Protein AF-A0A6S7IWU6-F1 (afdb_monomer)

Organism: Paramuricea clavata (NCBI:txid317549)

pLDDT: mean 78.9, std 14.47, range [41.19, 97.0]

Nearest PDB structures (foldseek):
  1g5c-assembly2_D  TM=7.537E-01  e=1.509E+00  Methanothermobacter thermautotrophicus
  7pub-assembly1_DA  TM=6.728E-01  e=6.491E+00  Trypanosoma brucei brucei

Solvent-accessible surface area (backbone atoms only — not comparable to full-atom values): 4217 Å² total; per-residue (Å²): 133,82,80,80,74,80,77,73,74,79,76,71,54,62,68,61,54,57,73,71,46,65,65,66,65,50,52,52,52,42,46,73,74,64,52,51,73,67,60,51,50,50,49,52,59,65,69,47,87,78,69,92,64,53,72,57,97,88,44,68,52,78,132

Sequence (63 aa):
MDNGKLTGEPFLDIRKAFDSIDHVILLEKLAFYGVSQLELAWFKSYLSNRQQQYQVNGCLSNK

Structure (mmCIF, N/CA/C/O backbone):
data_AF-A0A6S7IWU6-F1
#
_entry.id   AF-A0A6S7IWU6-F1
#
loop_
_atom_site.group_PDB
_atom_site.id
_atom_site.type_symbol
_atom_site.label_atom_id
_atom_site.label_alt_id
_atom_site.label_comp_id
_atom_site.label_asym_id
_atom_site.label_entity_id
_atom_site.label_seq_id
_atom_site.pdbx_PDB_ins_code
_atom_site.Cartn_x
_atom_site.Cartn_y
_atom_site.Car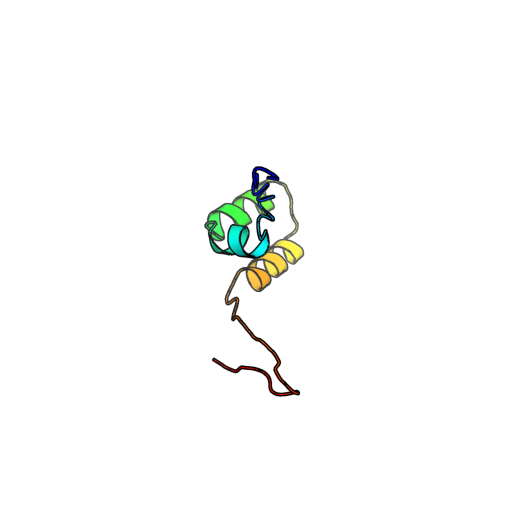tn_z
_atom_site.occupancy
_atom_site.B_iso_or_equiv
_atom_site.auth_seq_id
_atom_site.auth_comp_id
_atom_site.auth_asym_id
_atom_site.auth_atom_id
_atom_site.pdbx_PDB_model_num
ATOM 1 N N . MET A 1 1 ? 11.142 -34.340 -32.537 1.00 41.19 1 MET A N 1
ATOM 2 C CA . MET A 1 1 ? 12.015 -33.432 -31.767 1.00 41.19 1 MET A CA 1
ATOM 3 C C . MET A 1 1 ? 11.212 -32.169 -31.576 1.00 41.19 1 MET A C 1
ATOM 5 O O . MET A 1 1 ? 11.123 -31.364 -32.495 1.00 41.19 1 MET A O 1
ATOM 9 N N . ASP A 1 2 ? 10.531 -32.074 -30.441 1.00 47.81 2 ASP A N 1
ATOM 10 C CA . ASP A 1 2 ? 9.681 -30.931 -30.134 1.00 47.81 2 ASP A CA 1
ATOM 11 C C . ASP A 1 2 ? 10.591 -29.832 -29.594 1.00 47.81 2 ASP A C 1
ATOM 13 O O . ASP A 1 2 ? 11.196 -29.965 -28.530 1.00 47.81 2 ASP A O 1
ATOM 17 N N . ASN A 1 3 ? 10.774 -28.786 -30.397 1.00 53.88 3 ASN A N 1
ATOM 18 C CA . ASN A 1 3 ? 11.631 -27.644 -30.092 1.00 53.88 3 ASN A CA 1
ATOM 19 C C . ASN A 1 3 ? 11.050 -26.862 -28.911 1.00 53.88 3 ASN A C 1
ATOM 21 O O . ASN A 1 3 ? 10.305 -25.906 -29.123 1.00 53.88 3 ASN A O 1
ATOM 25 N N . GLY A 1 4 ? 11.395 -27.290 -27.692 1.00 57.56 4 GLY A N 1
ATOM 26 C CA . GLY A 1 4 ? 10.968 -26.758 -26.399 1.00 57.56 4 GLY A CA 1
ATOM 27 C C . GLY A 1 4 ? 11.040 -25.237 -26.278 1.00 57.56 4 GLY A C 1
ATOM 28 O O . GLY A 1 4 ? 11.944 -24.685 -25.654 1.00 57.56 4 GLY A O 1
ATOM 29 N N . LYS A 1 5 ? 10.037 -24.548 -26.826 1.00 59.22 5 LYS A N 1
ATOM 30 C CA . LYS A 1 5 ? 9.704 -23.177 -26.469 1.00 59.22 5 LYS A CA 1
ATOM 31 C C . LYS A 1 5 ? 9.129 -23.227 -25.064 1.00 59.22 5 LYS A C 1
ATOM 33 O O . LYS A 1 5 ? 7.956 -23.529 -24.868 1.00 59.22 5 LYS A O 1
ATOM 38 N N . LEU A 1 6 ? 9.987 -22.948 -24.090 1.00 58.97 6 LEU A N 1
ATOM 39 C CA . LEU A 1 6 ? 9.577 -22.551 -22.753 1.00 58.97 6 LEU A CA 1
ATOM 40 C C . LEU A 1 6 ? 8.795 -21.242 -22.889 1.00 58.97 6 LEU A C 1
ATOM 42 O O . LEU A 1 6 ? 9.364 -20.153 -22.851 1.00 58.97 6 LEU A O 1
ATOM 46 N N . THR A 1 7 ? 7.486 -21.342 -23.097 1.00 61.62 7 THR A N 1
ATOM 47 C CA . THR A 1 7 ? 6.571 -20.224 -22.882 1.00 61.62 7 THR A CA 1
ATOM 48 C C . THR A 1 7 ? 6.493 -20.015 -21.376 1.00 61.62 7 THR A C 1
ATOM 50 O O . THR A 1 7 ? 5.630 -20.565 -20.700 1.00 61.62 7 THR A O 1
ATOM 53 N N . GLY A 1 8 ? 7.466 -19.295 -20.822 1.00 61.97 8 GLY A N 1
ATOM 54 C CA . GLY A 1 8 ? 7.368 -18.814 -19.455 1.00 61.97 8 GLY A CA 1
ATOM 55 C C . GLY A 1 8 ? 6.307 -17.726 -19.429 1.00 61.97 8 GLY A C 1
ATOM 56 O O . GLY A 1 8 ? 6.600 -16.588 -19.779 1.00 61.97 8 GLY A O 1
ATOM 57 N N . GLU A 1 9 ? 5.073 -18.069 -19.066 1.00 61.41 9 GLU A N 1
ATOM 58 C CA . GLU A 1 9 ? 4.117 -17.057 -18.625 1.00 61.41 9 GLU A CA 1
ATOM 59 C C . GLU A 1 9 ? 4.717 -16.389 -17.384 1.00 61.41 9 GLU A C 1
ATOM 61 O O . GLU A 1 9 ? 4.985 -17.081 -16.393 1.00 61.41 9 GLU A O 1
ATOM 66 N N . PRO A 1 10 ? 4.972 -15.069 -17.397 1.00 62.97 10 PRO A N 1
ATOM 67 C CA . PRO A 1 10 ? 5.318 -14.379 -16.178 1.00 62.97 10 PRO A CA 1
ATOM 68 C C . PRO A 1 10 ? 4.043 -14.337 -15.341 1.00 62.97 10 PRO A C 1
ATOM 70 O O . PRO A 1 10 ? 3.248 -13.404 -15.434 1.00 62.97 10 PRO A O 1
ATOM 73 N N . PHE A 1 11 ? 3.842 -15.354 -14.504 1.00 61.56 11 PHE A N 1
ATOM 74 C CA . PHE A 1 11 ? 3.016 -15.216 -13.317 1.00 61.56 11 PHE A CA 1
ATOM 75 C C . PHE A 1 11 ? 3.724 -14.181 -12.452 1.00 61.56 11 PHE A C 1
ATOM 77 O O . PHE A 1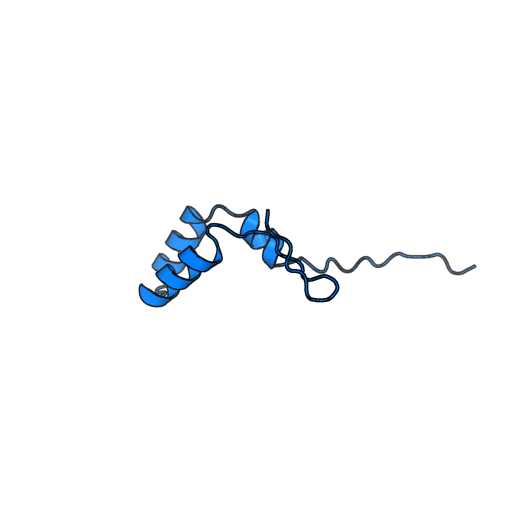 11 ? 4.575 -14.509 -11.624 1.00 61.56 11 PHE A O 1
ATOM 84 N N . LEU A 1 12 ? 3.453 -12.905 -12.734 1.00 59.34 12 LEU A N 1
ATOM 85 C CA . LEU A 1 12 ? 3.901 -11.804 -11.911 1.00 59.34 12 LEU A CA 1
ATOM 86 C C . LEU A 1 12 ? 3.342 -12.107 -10.530 1.00 59.34 12 LEU A C 1
ATOM 88 O O . LEU A 1 12 ? 2.130 -12.067 -10.325 1.00 59.34 12 LEU A O 1
ATOM 92 N N . ASP A 1 13 ? 4.213 -12.489 -9.599 1.00 70.94 13 ASP A N 1
ATOM 93 C CA . ASP A 1 13 ? 3.808 -12.642 -8.214 1.00 70.94 13 ASP A CA 1
ATOM 94 C C . ASP A 1 13 ? 3.503 -11.231 -7.723 1.00 70.94 13 ASP A C 1
ATOM 96 O O . ASP A 1 13 ? 4.388 -10.485 -7.303 1.00 70.94 13 ASP A O 1
ATOM 100 N N . ILE A 1 14 ? 2.238 -10.839 -7.868 1.00 66.50 14 ILE A N 1
ATOM 101 C CA . ILE A 1 14 ? 1.723 -9.515 -7.535 1.00 66.50 14 ILE A CA 1
ATOM 102 C C . ILE A 1 14 ? 2.132 -9.160 -6.100 1.00 66.50 14 ILE A C 1
ATOM 104 O O . ILE A 1 14 ? 2.442 -8.010 -5.805 1.00 66.50 14 ILE A O 1
ATOM 108 N N . ARG A 1 15 ? 2.244 -10.162 -5.216 1.00 71.06 15 ARG A N 1
ATOM 109 C CA . ARG A 1 15 ? 2.740 -9.973 -3.852 1.00 71.06 15 ARG A CA 1
ATOM 110 C C . ARG A 1 15 ? 4.177 -9.451 -3.841 1.00 71.06 15 ARG A C 1
ATOM 112 O O . ARG A 1 15 ? 4.399 -8.445 -3.180 1.00 71.06 15 ARG A O 1
ATOM 119 N N . LYS A 1 16 ? 5.097 -10.063 -4.595 1.00 71.56 16 LYS A N 1
ATOM 120 C CA . LYS A 1 16 ? 6.495 -9.607 -4.710 1.00 71.56 16 LYS A CA 1
ATOM 121 C C . LYS A 1 16 ? 6.620 -8.255 -5.408 1.00 71.56 16 LYS A C 1
ATOM 123 O O .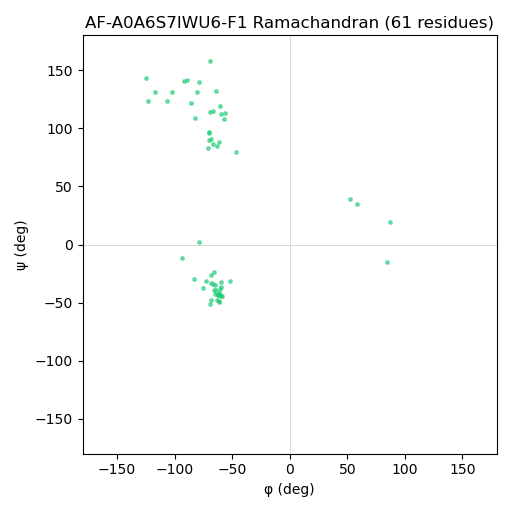 LYS A 1 16 ? 7.504 -7.473 -5.068 1.00 71.56 16 LYS A O 1
ATOM 128 N N . ALA A 1 17 ? 5.747 -7.975 -6.377 1.00 78.31 17 ALA A N 1
ATOM 129 C CA . ALA A 1 17 ? 5.715 -6.674 -7.039 1.00 78.31 17 ALA A CA 1
ATOM 130 C C . ALA A 1 17 ? 5.379 -5.561 -6.035 1.00 78.31 17 ALA A C 1
ATOM 132 O O . ALA A 1 17 ? 6.064 -4.544 -6.004 1.00 78.31 17 ALA A O 1
ATOM 133 N N . PHE A 1 18 ? 4.395 -5.784 -5.158 1.00 76.44 18 PHE A N 1
ATOM 134 C CA . PHE A 1 18 ? 4.052 -4.827 -4.106 1.00 76.44 18 PHE A CA 1
ATOM 135 C C . PHE A 1 18 ? 5.126 -4.691 -3.026 1.00 76.44 18 PHE A C 1
ATOM 137 O O . PHE A 1 18 ? 5.314 -3.578 -2.551 1.00 76.44 18 PHE A O 1
ATOM 144 N N . ASP A 1 19 ? 5.865 -5.757 -2.698 1.00 78.19 19 ASP A N 1
ATOM 145 C CA . ASP A 1 19 ? 7.008 -5.689 -1.768 1.00 78.19 19 ASP A CA 1
ATOM 146 C C . ASP A 1 19 ? 8.171 -4.839 -2.317 1.00 78.19 19 ASP A C 1
ATOM 148 O O . ASP A 1 19 ? 8.991 -4.338 -1.555 1.00 78.19 19 ASP A O 1
ATOM 152 N N . SER A 1 20 ? 8.259 -4.688 -3.644 1.00 78.62 20 SER A N 1
ATOM 153 C CA . SER A 1 20 ? 9.354 -3.973 -4.318 1.00 78.62 20 SER A CA 1
ATOM 154 C C . SER A 1 20 ? 9.052 -2.494 -4.585 1.00 78.62 20 SER A C 1
ATOM 156 O O . SER A 1 20 ? 9.942 -1.751 -4.995 1.00 78.62 20 SER A O 1
ATOM 158 N N . ILE A 1 21 ? 7.800 -2.066 -4.414 1.00 85.00 21 ILE A N 1
ATOM 159 C CA . ILE A 1 21 ? 7.365 -0.687 -4.660 1.00 85.00 21 ILE A CA 1
ATOM 160 C C . ILE A 1 21 ? 7.475 0.108 -3.361 1.00 85.00 21 ILE A C 1
ATOM 162 O O . ILE A 1 21 ? 7.099 -0.381 -2.298 1.00 85.00 21 ILE A O 1
ATOM 166 N N . ASP A 1 22 ? 7.921 1.362 -3.456 1.00 88.19 22 ASP A N 1
ATOM 167 C CA . ASP A 1 22 ? 7.904 2.291 -2.326 1.00 88.19 22 ASP A CA 1
ATOM 168 C C . ASP A 1 22 ? 6.478 2.434 -1.762 1.00 88.19 22 ASP A C 1
ATOM 170 O O . ASP A 1 22 ? 5.558 2.943 -2.416 1.00 88.19 22 ASP A O 1
ATOM 174 N N . HIS A 1 23 ? 6.290 1.948 -0.535 1.00 90.06 23 HIS A N 1
ATOM 175 C CA . HIS A 1 23 ? 4.984 1.908 0.109 1.00 90.06 23 HIS A CA 1
ATOM 176 C C . HIS A 1 23 ? 4.447 3.301 0.459 1.00 90.06 23 HIS A C 1
ATOM 178 O O . HIS A 1 23 ? 3.231 3.467 0.530 1.00 90.06 23 HIS A O 1
ATOM 184 N N . VAL A 1 24 ? 5.313 4.300 0.663 1.00 90.69 24 VAL A N 1
ATOM 185 C CA . VAL A 1 24 ? 4.890 5.677 0.957 1.00 90.69 24 VAL A CA 1
ATOM 186 C C . VAL A 1 24 ? 4.253 6.275 -0.289 1.00 90.69 24 VAL A C 1
ATOM 188 O O . VAL A 1 24 ? 3.098 6.694 -0.244 1.00 90.69 24 VAL A O 1
ATOM 191 N N . ILE A 1 25 ? 4.949 6.192 -1.426 1.00 93.88 25 ILE A N 1
ATOM 192 C CA . ILE A 1 25 ? 4.449 6.695 -2.714 1.00 93.88 25 ILE A CA 1
ATOM 193 C C . ILE A 1 25 ? 3.150 5.979 -3.116 1.00 93.88 25 ILE A C 1
ATOM 195 O O . ILE A 1 25 ? 2.228 6.596 -3.655 1.00 93.88 25 ILE A O 1
ATOM 199 N N . LEU A 1 26 ? 3.049 4.671 -2.860 1.00 92.38 26 LEU A N 1
ATOM 200 C CA . LEU A 1 26 ? 1.834 3.903 -3.132 1.00 92.38 26 LEU A CA 1
ATOM 201 C C . LEU A 1 26 ? 0.644 4.389 -2.289 1.00 92.38 26 LEU A C 1
ATOM 203 O O . LEU A 1 26 ? -0.434 4.617 -2.838 1.00 92.38 26 LEU A O 1
ATOM 207 N N . LEU A 1 27 ? 0.829 4.567 -0.978 1.00 93.31 27 LEU A N 1
ATOM 208 C CA . LEU A 1 27 ? -0.230 5.030 -0.076 1.00 93.31 27 LEU A CA 1
ATOM 209 C C . LEU A 1 27 ? -0.664 6.469 -0.388 1.00 93.31 27 LEU A C 1
ATOM 211 O O . LEU A 1 27 ? -1.860 6.752 -0.373 1.00 93.31 27 LEU A O 1
ATOM 215 N N . GLU A 1 28 ? 0.273 7.354 -0.734 1.00 95.19 28 GLU A N 1
ATOM 216 C CA . GLU A 1 28 ? -0.029 8.725 -1.166 1.00 95.19 28 GLU A CA 1
ATOM 217 C C . GLU A 1 28 ? -0.889 8.748 -2.433 1.00 95.19 28 GLU A C 1
ATOM 219 O O . GLU A 1 28 ? -1.875 9.483 -2.506 1.00 95.19 28 GLU A O 1
ATOM 224 N N . LYS A 1 29 ? -0.571 7.899 -3.419 1.00 95.44 29 LYS A N 1
ATOM 225 C CA . LYS A 1 29 ? -1.380 7.774 -4.638 1.00 95.44 29 LYS A CA 1
AT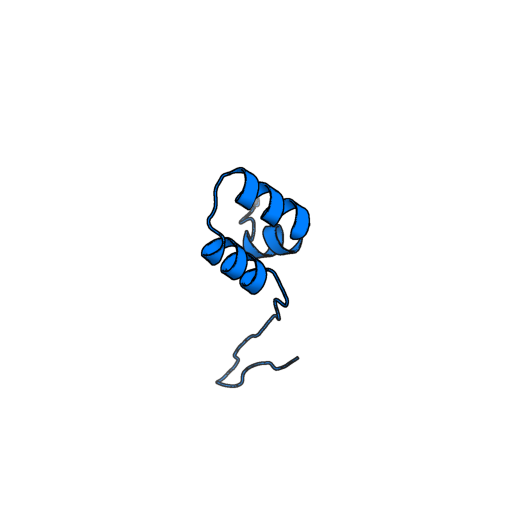OM 226 C C . LYS A 1 29 ? -2.774 7.233 -4.347 1.00 95.44 29 LYS A C 1
ATOM 228 O O . LYS A 1 29 ? -3.745 7.745 -4.893 1.00 95.44 29 LYS A O 1
ATOM 233 N N . LEU A 1 30 ? -2.893 6.222 -3.489 1.00 94.50 30 LEU A N 1
ATOM 234 C CA . LEU A 1 30 ? -4.197 5.684 -3.092 1.00 94.50 30 LEU A CA 1
ATOM 235 C C . LEU A 1 30 ? -5.048 6.756 -2.394 1.00 94.50 30 LEU A C 1
ATOM 237 O O . LEU A 1 30 ? -6.222 6.909 -2.725 1.00 94.50 30 LEU A O 1
ATOM 241 N N . ALA A 1 31 ? -4.447 7.550 -1.504 1.00 96.00 31 ALA A N 1
ATOM 242 C CA . ALA A 1 31 ? -5.122 8.677 -0.867 1.00 96.00 31 ALA A CA 1
ATOM 243 C C . ALA A 1 31 ? -5.561 9.733 -1.894 1.00 96.00 31 ALA A C 1
ATOM 245 O O . ALA A 1 31 ? -6.699 10.198 -1.854 1.00 96.00 31 ALA A O 1
ATOM 246 N N . PHE A 1 32 ? -4.696 10.061 -2.860 1.00 96.94 32 PHE A N 1
ATOM 247 C CA . PHE A 1 32 ? -5.009 10.989 -3.950 1.00 96.94 32 PHE A CA 1
ATOM 248 C C . PHE A 1 32 ? -6.203 10.526 -4.801 1.00 96.94 32 PHE A C 1
ATOM 250 O O . PHE A 1 32 ? -7.021 11.348 -5.207 1.00 96.94 32 PHE A O 1
ATOM 257 N N . TYR A 1 33 ? -6.351 9.218 -5.029 1.00 97.00 33 TYR A N 1
ATOM 258 C CA . TYR A 1 33 ? -7.503 8.649 -5.740 1.00 97.00 33 TYR A CA 1
ATOM 259 C C . TYR A 1 33 ? -8.776 8.525 -4.885 1.00 97.00 33 TYR A C 1
ATOM 261 O O . TYR A 1 33 ? -9.794 8.045 -5.382 1.00 97.00 33 TYR A O 1
ATOM 269 N N . GLY A 1 34 ? -8.752 8.971 -3.626 1.00 95.81 34 GLY A N 1
ATOM 270 C CA . GLY A 1 34 ? -9.928 9.001 -2.755 1.00 95.81 34 GLY A CA 1
ATOM 271 C C . GLY A 1 34 ? -10.177 7.711 -1.975 1.00 95.81 34 GLY A C 1
ATOM 272 O O . GLY A 1 34 ? -11.291 7.492 -1.501 1.00 95.81 34 GLY A O 1
ATOM 273 N N . VAL A 1 35 ? -9.164 6.852 -1.822 1.00 96.38 35 VAL A N 1
ATOM 274 C CA . VAL A 1 35 ? -9.251 5.703 -0.911 1.00 96.38 35 VAL A CA 1
ATOM 275 C C . VAL A 1 35 ? -9.402 6.214 0.521 1.00 96.38 35 VAL A C 1
ATOM 277 O O . VAL A 1 35 ? -8.679 7.108 0.961 1.00 96.38 35 VAL A O 1
ATOM 280 N N . SER A 1 36 ? -10.361 5.646 1.250 1.00 96.50 36 SER A N 1
ATOM 281 C CA . SER A 1 36 ? -10.682 6.084 2.604 1.00 96.50 36 SER A CA 1
ATOM 282 C C . SER A 1 36 ? -9.573 5.740 3.609 1.00 96.50 36 SER A C 1
ATOM 284 O O . SER A 1 36 ? -8.755 4.838 3.409 1.00 96.50 36 SER A O 1
ATOM 286 N N . GLN A 1 37 ? -9.547 6.474 4.723 1.00 93.19 37 GLN A N 1
ATOM 287 C CA . GLN A 1 37 ? -8.517 6.346 5.751 1.00 93.19 37 GLN A CA 1
ATOM 288 C C . GLN A 1 37 ? -8.450 4.936 6.361 1.00 93.19 37 GLN A C 1
ATOM 290 O O . GLN A 1 37 ? -7.367 4.484 6.738 1.00 93.19 37 GLN A O 1
ATOM 295 N N . LEU A 1 38 ? -9.587 4.236 6.453 1.00 95.56 38 LEU A N 1
ATOM 296 C CA . LEU A 1 38 ? -9.652 2.882 7.006 1.00 95.56 38 LEU A CA 1
ATOM 297 C C . LEU A 1 38 ? -8.940 1.876 6.094 1.00 95.56 38 LEU A C 1
ATOM 299 O O . LEU A 1 38 ? -8.109 1.095 6.556 1.00 95.56 38 LEU A O 1
ATOM 303 N N . GLU A 1 39 ? -9.212 1.920 4.795 1.00 94.94 39 GLU A N 1
ATOM 304 C CA . GLU A 1 39 ? -8.575 1.040 3.826 1.00 94.94 39 GLU A CA 1
ATOM 305 C C . GLU A 1 39 ? -7.113 1.437 3.584 1.00 94.94 39 GLU A C 1
ATOM 307 O O . GLU A 1 39 ? -6.278 0.547 3.446 1.00 94.94 39 GLU A O 1
ATOM 312 N N . LEU A 1 40 ? -6.738 2.718 3.685 1.00 94.69 40 LEU A N 1
ATOM 313 C CA . LEU A 1 40 ? -5.322 3.116 3.735 1.00 94.69 40 LEU A CA 1
ATOM 314 C C . LEU A 1 40 ? -4.593 2.523 4.950 1.00 94.69 40 LEU A C 1
ATOM 316 O O . LEU A 1 40 ? -3.463 2.047 4.816 1.00 94.69 40 LEU A O 1
ATOM 320 N N . ALA A 1 41 ? -5.222 2.512 6.129 1.00 92.44 41 ALA A N 1
ATOM 321 C CA . ALA A 1 41 ? -4.652 1.877 7.318 1.00 92.44 41 ALA A CA 1
ATOM 322 C C . ALA A 1 41 ? -4.506 0.358 7.132 1.00 92.44 41 ALA A C 1
ATOM 324 O O . ALA A 1 41 ? -3.477 -0.212 7.505 1.00 92.44 41 ALA A O 1
ATOM 325 N N . TRP A 1 42 ? -5.489 -0.283 6.491 1.00 92.38 42 TRP A N 1
ATOM 326 C CA . TRP A 1 42 ? -5.416 -1.693 6.113 1.00 92.38 42 TRP A CA 1
ATOM 327 C C . TRP A 1 42 ? -4.256 -1.965 5.144 1.00 92.38 42 TRP A C 1
ATOM 329 O O . TRP A 1 42 ? -3.435 -2.841 5.412 1.00 92.38 42 TRP A O 1
A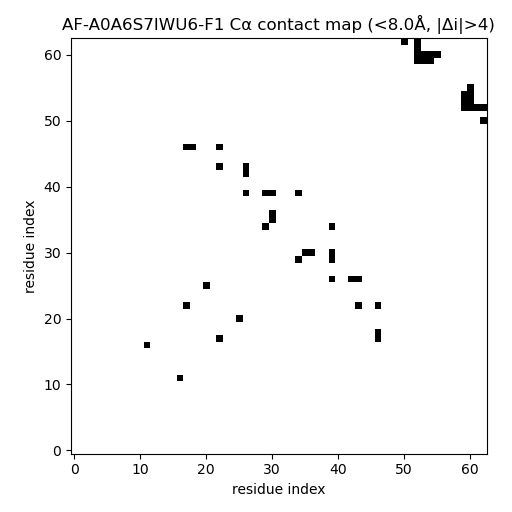TOM 339 N N . PHE A 1 43 ? -4.115 -1.172 4.074 1.00 91.19 43 PHE A N 1
ATOM 340 C CA . PHE A 1 43 ? -3.006 -1.295 3.120 1.00 91.19 43 PHE A CA 1
ATOM 341 C C . PHE A 1 43 ? -1.656 -1.102 3.800 1.00 91.19 43 PHE A C 1
ATOM 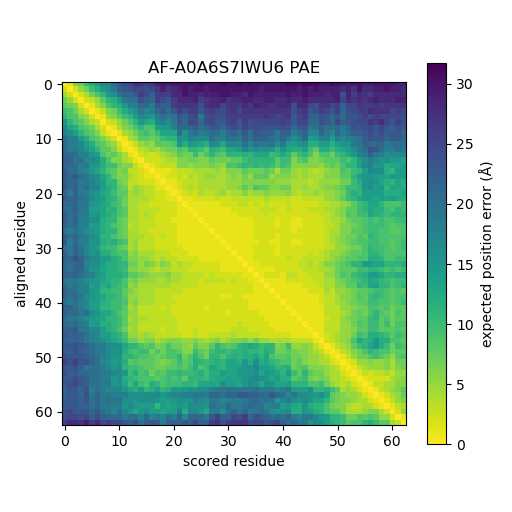343 O O . PHE A 1 43 ? -0.738 -1.892 3.585 1.00 91.19 43 PHE A O 1
ATOM 350 N N . LYS A 1 44 ? -1.536 -0.093 4.667 1.00 90.69 44 LYS A N 1
ATOM 351 C CA . LYS A 1 44 ? -0.317 0.136 5.442 1.00 90.69 44 LYS A CA 1
ATOM 352 C C . LYS A 1 44 ? 0.023 -1.077 6.308 1.00 90.69 44 LYS A C 1
ATOM 354 O O . LYS A 1 44 ? 1.177 -1.494 6.311 1.00 90.69 44 LYS A O 1
ATOM 359 N N . SER A 1 45 ? -0.957 -1.666 6.994 1.00 88.00 45 SER A N 1
ATOM 360 C CA . SER A 1 45 ? -0.758 -2.881 7.795 1.00 88.00 45 SER A CA 1
ATOM 361 C C . SER A 1 45 ? -0.389 -4.100 6.950 1.00 88.00 45 SER A C 1
ATOM 363 O O . SER A 1 45 ? 0.369 -4.942 7.413 1.00 88.00 45 SER A O 1
ATOM 365 N N . TYR A 1 46 ? -0.934 -4.217 5.741 1.00 87.06 46 TYR A N 1
ATOM 366 C CA . TYR A 1 46 ? -0.695 -5.346 4.842 1.00 87.06 46 TYR A CA 1
ATOM 367 C C . TYR A 1 46 ? 0.686 -5.303 4.175 1.00 87.06 46 TYR A C 1
ATOM 369 O O . TYR A 1 46 ? 1.310 -6.343 3.965 1.00 87.06 46 TYR A O 1
ATOM 377 N N . LEU A 1 47 ? 1.146 -4.101 3.820 1.00 86.12 47 LEU A N 1
ATOM 378 C CA . LEU A 1 47 ? 2.438 -3.874 3.170 1.00 86.12 47 LEU A CA 1
ATOM 379 C C . LEU A 1 47 ? 3.589 -3.807 4.183 1.00 86.12 47 LEU A C 1
ATOM 381 O O . LEU A 1 47 ? 4.711 -4.193 3.873 1.00 86.12 47 LEU A O 1
ATOM 385 N N . SER A 1 48 ? 3.324 -3.356 5.412 1.00 81.19 48 SER A N 1
ATOM 386 C CA . SER A 1 48 ? 4.343 -3.293 6.466 1.00 81.19 48 SER A CA 1
ATOM 387 C C . SER A 1 48 ? 4.584 -4.672 7.088 1.00 81.19 48 SER A C 1
ATOM 389 O O . SER A 1 48 ? 3.642 -5.400 7.381 1.00 81.19 48 SER A O 1
ATOM 391 N N . ASN A 1 49 ? 5.846 -5.007 7.382 1.00 67.81 49 ASN A N 1
ATOM 392 C CA . ASN A 1 49 ? 6.232 -6.198 8.157 1.00 67.81 49 ASN A CA 1
ATOM 393 C C . ASN A 1 49 ? 5.765 -7.549 7.585 1.00 67.81 49 ASN A C 1
ATOM 395 O O . ASN A 1 49 ? 5.500 -8.485 8.344 1.00 67.81 49 ASN A O 1
ATOM 399 N N . ARG A 1 50 ? 5.720 -7.698 6.256 1.00 71.56 50 ARG A N 1
ATOM 400 C CA . 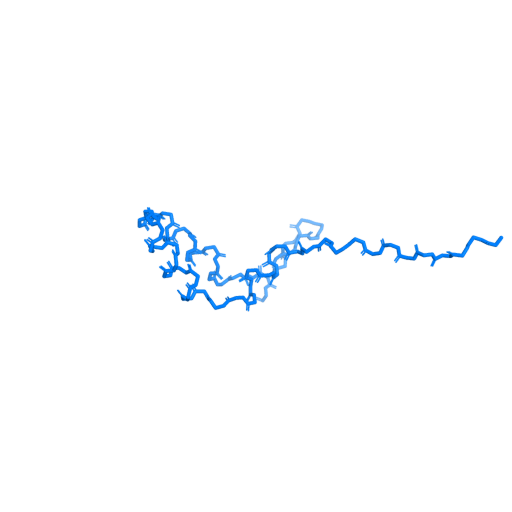ARG A 1 50 ? 5.544 -9.021 5.649 1.00 71.56 50 ARG A CA 1
ATOM 401 C C . ARG A 1 50 ? 6.683 -9.952 6.056 1.00 71.56 50 ARG A C 1
ATOM 403 O O . ARG A 1 50 ? 7.837 -9.779 5.673 1.00 71.56 50 ARG A O 1
ATOM 410 N N . GLN A 1 51 ? 6.334 -10.963 6.838 1.00 69.12 51 GLN A N 1
ATOM 411 C CA . GLN A 1 51 ? 7.207 -12.070 7.197 1.00 69.12 51 GLN A CA 1
ATOM 412 C C . GLN A 1 51 ? 6.797 -13.265 6.339 1.00 69.12 51 GLN A C 1
ATOM 414 O O . GLN A 1 51 ? 5.613 -13.593 6.252 1.00 69.12 51 GLN A O 1
ATOM 419 N N . GLN A 1 52 ? 7.756 -13.931 5.694 1.00 70.50 52 GLN A N 1
ATOM 420 C CA . GLN A 1 52 ? 7.466 -15.238 5.113 1.00 70.50 52 GLN A CA 1
ATOM 421 C C . GLN A 1 52 ? 7.247 -16.230 6.257 1.00 70.50 52 GLN A C 1
ATOM 423 O O . GLN A 1 52 ? 8.180 -16.528 6.998 1.00 70.50 52 GLN A O 1
ATOM 428 N N . GLN A 1 53 ? 6.024 -16.741 6.382 1.00 73.75 53 GLN A N 1
ATOM 429 C CA . GLN A 1 53 ? 5.704 -17.868 7.249 1.00 73.75 53 GLN A CA 1
ATOM 430 C C . GLN A 1 53 ? 5.218 -19.028 6.384 1.00 73.75 53 GLN A C 1
ATOM 432 O O . GLN A 1 53 ? 4.376 -18.850 5.503 1.00 73.75 53 GLN A O 1
ATOM 437 N N . TYR A 1 54 ? 5.766 -20.213 6.619 1.00 68.81 54 TYR A N 1
ATOM 438 C CA . TYR A 1 54 ? 5.345 -21.456 5.993 1.00 68.81 54 TYR A CA 1
ATOM 439 C C . TYR A 1 54 ? 5.007 -22.470 7.084 1.00 68.81 54 TYR A C 1
ATOM 441 O O . TYR A 1 54 ? 5.642 -22.505 8.135 1.00 68.81 54 TYR A O 1
ATOM 449 N N . GLN A 1 55 ? 3.981 -23.286 6.851 1.00 79.06 55 GLN A N 1
ATOM 450 C CA . GLN A 1 55 ? 3.616 -24.371 7.754 1.00 79.06 55 GLN A CA 1
ATOM 451 C C . GLN A 1 55 ? 4.029 -25.698 7.122 1.00 79.06 55 GLN A C 1
ATOM 453 O O . GLN A 1 55 ? 3.605 -26.011 6.011 1.00 79.06 55 GLN A O 1
ATOM 458 N N . VAL A 1 56 ? 4.846 -26.482 7.823 1.00 82.75 56 VAL A N 1
ATOM 459 C CA . VAL A 1 56 ? 5.229 -27.839 7.407 1.00 82.75 56 VAL A CA 1
ATOM 460 C C . VAL A 1 56 ? 4.851 -28.792 8.528 1.00 82.75 56 VAL A C 1
ATOM 462 O O . VAL A 1 56 ? 5.273 -28.613 9.667 1.00 82.75 56 VAL A O 1
ATOM 465 N N . ASN A 1 57 ? 4.035 -29.802 8.213 1.00 81.69 57 ASN A N 1
ATOM 466 C CA . ASN A 1 57 ? 3.586 -30.829 9.163 1.00 81.69 57 ASN A CA 1
ATOM 467 C C . ASN A 1 57 ? 2.975 -30.260 10.460 1.00 81.69 57 ASN A C 1
ATOM 469 O O . ASN A 1 57 ? 3.218 -30.7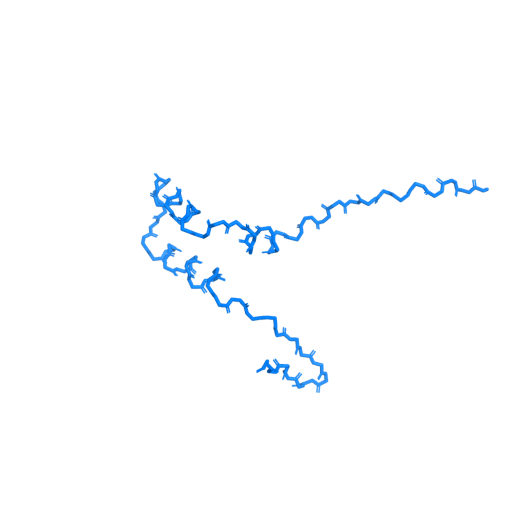69 11.548 1.00 81.69 57 ASN A O 1
ATOM 473 N N . GLY A 1 58 ? 2.203 -29.175 10.353 1.00 82.12 58 GLY A N 1
ATOM 474 C CA . GLY A 1 58 ? 1.576 -28.513 11.502 1.00 82.12 58 GLY A CA 1
ATOM 475 C C . GLY A 1 58 ? 2.475 -27.510 12.231 1.00 82.12 58 GLY A C 1
ATOM 476 O O . GLY A 1 58 ? 1.955 -26.657 12.946 1.00 82.12 58 GLY A O 1
ATOM 477 N N . CYS A 1 59 ? 3.787 -27.524 11.991 1.00 78.69 59 CYS A N 1
ATOM 478 C CA . CYS A 1 59 ? 4.729 -26.572 12.572 1.00 78.69 59 CYS A CA 1
ATOM 479 C C . CYS A 1 59 ? 4.809 -25.303 11.718 1.00 78.69 59 CYS A C 1
ATOM 481 O O . CYS A 1 59 ? 5.137 -25.367 10.532 1.00 78.69 59 CYS A O 1
ATOM 483 N N . LEU A 1 60 ? 4.516 -24.149 12.320 1.00 83.69 60 LEU A N 1
ATOM 484 C CA . LEU A 1 60 ? 4.696 -22.845 11.688 1.00 83.69 60 LEU A CA 1
ATOM 485 C C . LEU A 1 60 ? 6.168 -22.431 11.786 1.00 83.69 60 LEU A C 1
ATOM 487 O O . LEU A 1 60 ? 6.751 -22.471 12.870 1.00 83.69 60 LEU A O 1
ATOM 491 N N . SER A 1 61 ? 6.764 -22.003 10.676 1.00 77.00 61 SER A N 1
ATOM 492 C CA . SER A 1 61 ? 8.080 -21.378 10.701 1.00 77.00 61 SER A CA 1
ATOM 493 C C . SER A 1 61 ? 7.979 -20.039 11.433 1.00 77.00 61 SER A C 1
ATOM 495 O O . SER A 1 61 ? 7.317 -19.112 10.953 1.00 77.00 61 SER A O 1
ATOM 497 N N . ASN A 1 62 ? 8.645 -19.926 12.577 1.00 65.25 62 ASN A N 1
ATOM 498 C CA . ASN A 1 62 ? 9.006 -18.623 13.117 1.00 65.25 62 ASN A CA 1
ATOM 499 C C . ASN A 1 62 ? 10.368 -18.226 12.554 1.00 65.25 62 ASN A C 1
ATOM 501 O O . ASN A 1 62 ? 11.231 -19.082 12.354 1.00 65.25 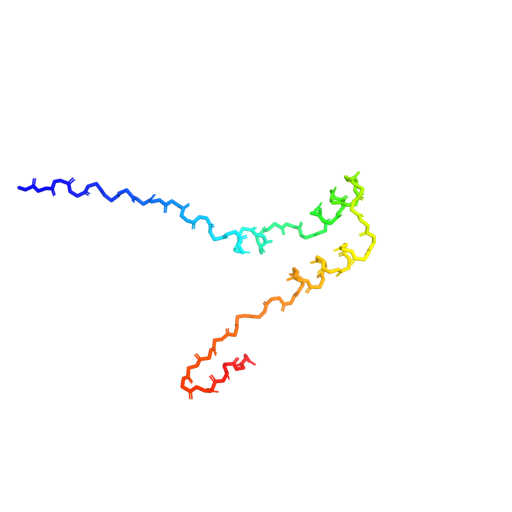62 ASN A O 1
ATOM 505 N N . LYS A 1 63 ? 10.513 -16.939 12.257 1.00 55.00 63 LYS A N 1
ATOM 506 C CA . LYS A 1 63 ? 11.798 -16.346 11.911 1.00 55.00 63 LYS A CA 1
ATOM 507 C C . LYS A 1 63 ? 12.598 -16.073 13.177 1.00 55.00 63 LYS A C 1
ATOM 509 O O . LYS A 1 63 ? 11.957 -15.695 14.184 1.00 55.00 63 LYS A O 1
#

Foldseek 3Di:
DPPDPPPPDPPPPVLVVLLPDDLVVVLVVCVVVPNDPVVSVVSCVVNPPDDDWDADPNDIDDD

Secondary structure (DSSP, 8-state):
-------------HHHHHHHS-HHHHHHHHHHTT--HHHHHHHHHHHTT-----EETTEE---

Mean predicted aligned error: 10.91 Å

Radius of gyration: 18.03 Å; Cα contacts (8 Å, |Δi|>4): 26; chains: 1; bounding box: 23×44×45 Å